Protein AF-A0A1G7FUD7-F1 (afdb_monomer_lite)

Structure (mmCIF, N/CA/C/O backbone):
data_AF-A0A1G7FUD7-F1
#
_entry.id   AF-A0A1G7FUD7-F1
#
loop_
_atom_site.group_PDB
_atom_site.id
_atom_site.type_symbol
_atom_site.label_atom_id
_atom_site.label_alt_id
_atom_site.label_comp_id
_atom_site.label_asym_id
_atom_site.label_entity_id
_atom_site.label_seq_id
_atom_site.pdbx_PDB_ins_code
_atom_site.Cartn_x
_atom_site.Cartn_y
_atom_site.Cartn_z
_atom_site.occupancy
_atom_site.B_iso_or_equiv
_atom_site.auth_seq_id
_atom_site.auth_comp_id
_atom_site.auth_asym_id
_atom_site.auth_atom_id
_atom_site.pdbx_PDB_model_num
ATOM 1 N N . MET A 1 1 ? 16.884 -8.126 -13.375 1.00 79.75 1 MET A N 1
ATOM 2 C CA . MET A 1 1 ? 15.695 -8.165 -12.492 1.00 79.75 1 MET A CA 1
ATOM 3 C C . MET A 1 1 ? 15.565 -9.567 -11.894 1.00 79.75 1 MET A C 1
ATOM 5 O O . MET A 1 1 ? 15.762 -10.512 -12.657 1.00 79.75 1 MET A O 1
ATOM 9 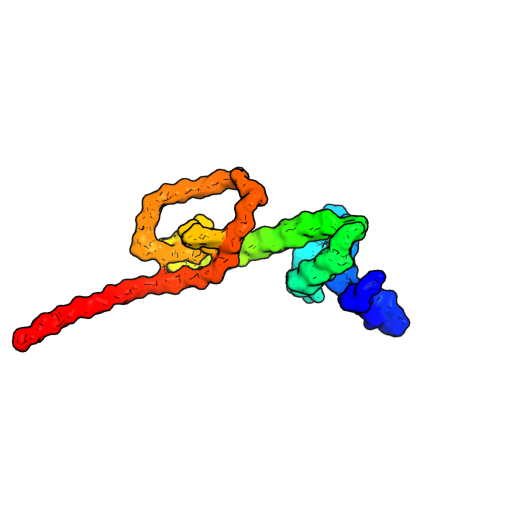N N . PRO A 1 2 ? 15.317 -9.733 -10.582 1.00 88.62 2 PRO A N 1
ATOM 10 C CA . PRO A 1 2 ? 15.182 -11.049 -9.934 1.00 88.62 2 PRO A CA 1
ATOM 11 C C . PRO A 1 2 ? 14.062 -11.906 -10.542 1.00 88.62 2 PRO A C 1
ATOM 13 O O . PRO A 1 2 ? 13.130 -11.359 -11.127 1.00 88.62 2 PRO A O 1
ATOM 16 N N . ALA A 1 3 ? 14.132 -13.235 -10.404 1.00 90.00 3 ALA A N 1
ATOM 17 C CA . ALA A 1 3 ? 13.108 -14.147 -10.936 1.00 90.00 3 ALA A CA 1
ATOM 18 C C . ALA A 1 3 ? 11.717 -13.893 -10.322 1.00 90.00 3 ALA A C 1
ATOM 20 O O . ALA A 1 3 ? 10.727 -13.884 -11.040 1.00 90.00 3 ALA A O 1
ATOM 21 N N . ALA A 1 4 ? 11.660 -13.570 -9.025 1.00 90.50 4 ALA A N 1
ATOM 22 C CA . ALA A 1 4 ? 10.423 -13.234 -8.311 1.00 90.50 4 ALA A CA 1
ATOM 23 C C . ALA A 1 4 ? 9.718 -11.958 -8.821 1.00 90.50 4 ALA A C 1
ATOM 25 O O . ALA A 1 4 ? 8.557 -11.727 -8.496 1.00 90.50 4 ALA A O 1
ATOM 26 N N . ASP A 1 5 ? 10.414 -11.127 -9.605 1.00 92.38 5 ASP A N 1
ATOM 27 C CA . ASP A 1 5 ? 9.861 -9.919 -10.226 1.00 92.38 5 ASP A CA 1
ATOM 28 C C . ASP A 1 5 ? 9.541 -10.120 -11.715 1.00 92.38 5 ASP A C 1
ATOM 30 O O . ASP A 1 5 ? 9.244 -9.154 -12.418 1.00 92.38 5 ASP A O 1
ATOM 34 N N . ARG A 1 6 ? 9.593 -11.363 -12.204 1.00 95.94 6 ARG A N 1
ATOM 35 C CA . ARG A 1 6 ? 9.214 -11.757 -13.563 1.00 95.94 6 ARG A CA 1
ATOM 36 C C . ARG A 1 6 ? 7.945 -12.604 -13.524 1.00 95.94 6 ARG A C 1
ATOM 38 O O . ARG A 1 6 ? 7.714 -13.345 -12.574 1.00 95.94 6 ARG A O 1
ATOM 45 N N . ALA A 1 7 ? 7.142 -12.505 -14.568 1.00 94.69 7 ALA A N 1
ATOM 46 C CA . ALA A 1 7 ? 6.018 -13.393 -14.830 1.00 94.69 7 ALA A CA 1
ATOM 47 C C . ALA A 1 7 ? 5.992 -13.743 -16.320 1.00 94.69 7 ALA A C 1
ATOM 49 O O . ALA A 1 7 ? 6.597 -13.043 -17.130 1.00 94.69 7 ALA A O 1
ATOM 50 N N . GLU A 1 8 ? 5.296 -14.813 -16.685 1.00 96.19 8 GLU A N 1
ATOM 51 C CA . GLU A 1 8 ? 5.115 -15.212 -18.079 1.00 96.19 8 GLU A CA 1
ATOM 52 C C . GLU A 1 8 ? 3.655 -15.006 -18.485 1.00 96.19 8 GLU A C 1
ATOM 54 O O . GLU A 1 8 ? 2.735 -15.418 -17.778 1.00 96.19 8 GLU A O 1
ATOM 59 N N . VAL A 1 9 ? 3.435 -14.345 -19.620 1.00 94.44 9 VAL A N 1
ATOM 60 C CA . VAL A 1 9 ? 2.108 -14.171 -20.218 1.00 94.44 9 VAL A CA 1
ATOM 61 C C . VAL A 1 9 ? 2.231 -14.466 -21.700 1.00 94.44 9 VAL A C 1
ATOM 63 O O . VAL A 1 9 ? 2.956 -13.769 -22.401 1.00 94.44 9 VAL A O 1
ATOM 66 N N . ARG A 1 10 ? 1.517 -15.490 -22.185 1.00 93.44 10 ARG A N 1
ATOM 67 C CA . ARG A 1 10 ? 1.553 -15.904 -23.602 1.00 93.44 10 ARG A CA 1
ATOM 68 C C . ARG A 1 10 ? 2.991 -16.088 -24.119 1.00 93.44 10 ARG A C 1
ATOM 70 O O . ARG A 1 10 ? 3.335 -15.571 -25.176 1.00 93.44 10 ARG A O 1
ATOM 77 N N . HIS A 1 11 ? 3.831 -16.776 -23.344 1.00 94.31 11 HIS A N 1
ATOM 78 C CA . HIS A 1 11 ? 5.247 -17.022 -23.655 1.00 94.31 11 HIS A CA 1
ATOM 79 C C . HIS A 1 11 ? 6.158 -15.788 -23.686 1.00 94.31 11 HIS A C 1
ATOM 81 O O . HIS A 1 11 ? 7.304 -15.864 -24.123 1.00 94.31 11 HIS A O 1
ATOM 87 N N . LEU A 1 12 ? 5.684 -14.649 -23.171 1.00 95.69 12 LEU A N 1
ATOM 88 C CA . LEU A 1 12 ? 6.482 -13.439 -23.010 1.00 95.69 12 LEU A CA 1
ATOM 89 C C . LEU A 1 12 ? 6.825 -13.215 -21.541 1.00 95.69 12 LEU A C 1
ATOM 91 O O . LEU A 1 12 ? 5.951 -13.245 -20.672 1.00 95.69 12 LEU A O 1
ATOM 95 N N . THR A 1 13 ? 8.103 -12.939 -21.271 1.00 96.06 13 THR A N 1
ATOM 96 C CA . THR A 1 13 ? 8.551 -12.533 -19.936 1.00 96.06 13 THR A CA 1
ATOM 97 C C . THR A 1 13 ? 8.166 -11.079 -19.689 1.00 96.06 13 THR A C 1
ATOM 99 O O . THR A 1 13 ? 8.693 -10.167 -20.324 1.00 96.06 13 THR A O 1
ATOM 102 N N . VAL A 1 14 ? 7.273 -10.866 -18.730 1.00 95.62 14 VAL A N 1
ATOM 103 C CA . VAL A 1 14 ? 6.802 -9.556 -18.272 1.00 95.62 14 VAL A CA 1
ATOM 104 C C . VAL A 1 14 ? 7.237 -9.299 -16.827 1.00 95.62 14 VAL A C 1
ATOM 106 O O . VAL A 1 14 ? 7.755 -10.186 -16.142 1.00 95.62 14 VAL A O 1
ATOM 109 N N . THR A 1 15 ? 7.041 -8.075 -16.338 1.00 95.31 15 THR A N 1
ATOM 110 C CA . THR A 1 15 ? 7.215 -7.772 -14.914 1.00 95.31 15 THR A CA 1
ATOM 111 C C . THR A 1 15 ? 6.119 -8.450 -14.093 1.00 95.31 15 THR A C 1
ATOM 113 O O . THR A 1 15 ? 4.954 -8.503 -14.488 1.00 95.31 15 THR A O 1
ATOM 116 N N . ALA A 1 16 ? 6.488 -8.994 -12.936 1.00 95.31 16 ALA A N 1
ATOM 117 C CA . ALA A 1 16 ? 5.516 -9.518 -11.991 1.00 95.31 16 ALA A CA 1
ATOM 118 C C . ALA A 1 16 ? 4.673 -8.373 -11.425 1.00 95.31 16 ALA A C 1
ATOM 120 O O . ALA A 1 16 ? 5.168 -7.272 -11.184 1.00 95.31 16 ALA A O 1
ATOM 121 N N . ARG A 1 17 ? 3.405 -8.665 -11.128 1.00 96.12 17 ARG A N 1
ATOM 122 C CA . ARG A 1 17 ? 2.386 -7.666 -10.780 1.00 96.12 17 ARG A CA 1
ATOM 123 C C . ARG A 1 17 ? 2.815 -6.676 -9.692 1.00 96.12 17 ARG A C 1
ATOM 125 O O . ARG A 1 17 ? 2.587 -5.484 -9.849 1.00 96.12 17 ARG A O 1
ATOM 132 N N . ALA A 1 18 ? 3.445 -7.147 -8.613 1.00 95.44 18 ALA A N 1
ATOM 133 C CA . ALA A 1 18 ? 3.929 -6.277 -7.538 1.00 95.44 18 ALA A CA 1
ATOM 134 C C . ALA A 1 18 ? 4.966 -5.263 -8.051 1.00 95.44 18 ALA A C 1
ATOM 136 O O . ALA A 1 18 ? 4.832 -4.069 -7.805 1.00 95.44 18 ALA A O 1
ATOM 137 N N . ARG A 1 19 ? 5.950 -5.723 -8.831 1.00 95.38 19 ARG A N 1
ATOM 138 C CA . ARG A 1 19 ? 6.964 -4.868 -9.457 1.00 95.38 19 ARG A CA 1
ATOM 139 C C . ARG A 1 19 ? 6.327 -3.862 -10.417 1.00 95.38 19 ARG A C 1
ATOM 141 O O . ARG A 1 19 ? 6.647 -2.681 -10.328 1.00 95.38 19 ARG A O 1
ATOM 148 N N . THR A 1 20 ? 5.402 -4.314 -11.267 1.00 96.38 20 THR A N 1
ATOM 149 C CA . THR A 1 20 ? 4.673 -3.459 -12.217 1.00 96.38 20 THR A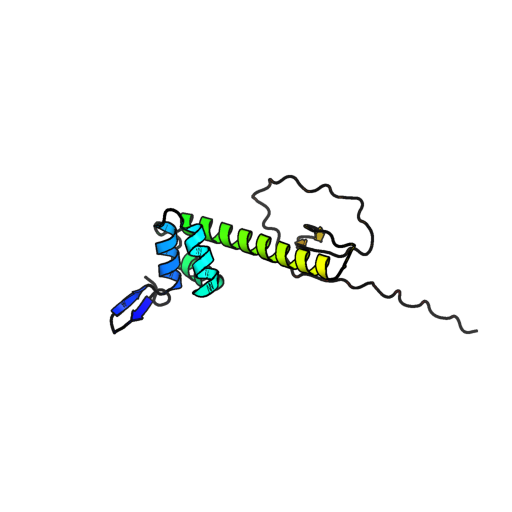 CA 1
ATOM 150 C C . THR A 1 20 ? 3.900 -2.355 -11.506 1.00 96.38 20 THR A C 1
ATOM 152 O O . THR A 1 20 ? 3.957 -1.205 -11.930 1.00 96.38 20 THR A O 1
ATOM 155 N N . VAL A 1 21 ? 3.196 -2.682 -10.416 1.00 97.56 21 VAL A N 1
ATOM 156 C CA . VAL A 1 21 ? 2.450 -1.699 -9.616 1.00 97.56 21 VAL A CA 1
ATOM 157 C C . VAL A 1 21 ? 3.390 -0.631 -9.066 1.00 97.56 21 VAL A C 1
ATOM 159 O O . VAL A 1 21 ? 3.087 0.548 -9.197 1.00 97.56 21 VAL A O 1
ATOM 162 N N . LEU A 1 22 ? 4.537 -1.027 -8.507 1.00 96.62 22 LEU A N 1
ATOM 163 C CA . LEU A 1 22 ? 5.513 -0.081 -7.962 1.00 96.62 22 LEU A CA 1
ATOM 164 C C . LEU A 1 22 ? 6.102 0.838 -9.039 1.00 96.62 22 LEU A C 1
ATOM 166 O O . LEU A 1 22 ? 6.142 2.047 -8.840 1.00 96.62 22 LEU A O 1
ATOM 170 N N . ASP A 1 23 ? 6.509 0.284 -10.185 1.00 95.38 23 ASP A N 1
ATOM 171 C CA . ASP A 1 23 ? 7.023 1.083 -11.307 1.00 95.38 23 ASP A CA 1
ATOM 172 C C . ASP A 1 23 ? 5.964 2.057 -11.836 1.00 95.38 23 ASP A C 1
ATOM 174 O O . ASP A 1 23 ? 6.246 3.228 -12.068 1.00 95.38 23 ASP A O 1
ATOM 178 N N . THR A 1 24 ? 4.724 1.589 -11.977 1.00 96.94 24 THR A N 1
ATOM 179 C CA . THR A 1 24 ? 3.617 2.410 -12.483 1.00 96.94 24 THR A CA 1
ATOM 180 C C . THR A 1 24 ? 3.255 3.525 -11.505 1.00 96.94 24 THR A C 1
ATOM 182 O O . THR A 1 24 ? 3.014 4.651 -11.929 1.00 96.94 24 THR A O 1
ATOM 185 N N . ALA A 1 25 ? 3.245 3.239 -10.200 1.00 96.25 25 ALA A N 1
ATOM 186 C CA . ALA A 1 25 ? 2.900 4.222 -9.179 1.00 96.25 25 ALA A CA 1
ATOM 187 C C . ALA A 1 25 ? 3.874 5.411 -9.167 1.00 96.25 25 ALA A C 1
ATOM 189 O O . ALA A 1 25 ? 3.438 6.534 -8.968 1.00 96.25 25 ALA A O 1
ATOM 190 N N . VAL A 1 26 ? 5.166 5.191 -9.434 1.00 95.88 26 VAL A N 1
ATOM 191 C CA . VAL A 1 26 ? 6.156 6.284 -9.518 1.00 95.88 26 VAL A CA 1
ATOM 192 C C . VAL A 1 26 ? 5.982 7.134 -10.777 1.00 95.88 26 VAL A C 1
ATOM 194 O O . VAL A 1 26 ? 6.289 8.321 -10.764 1.00 95.88 26 VAL A O 1
ATOM 197 N N . LEU A 1 27 ? 5.517 6.536 -11.876 1.00 95.38 27 LEU A N 1
ATOM 198 C CA . LEU A 1 27 ? 5.368 7.230 -13.158 1.00 95.38 27 LEU A CA 1
ATOM 199 C C . LEU A 1 27 ? 4.089 8.072 -13.243 1.00 95.38 27 LEU A C 1
ATOM 201 O O . LEU A 1 27 ? 4.023 9.005 -14.042 1.00 95.38 27 LEU A O 1
ATOM 205 N N . LEU A 1 28 ? 3.059 7.729 -12.468 1.00 95.94 28 LEU A N 1
ATOM 206 C CA . LEU A 1 28 ? 1.778 8.424 -12.512 1.00 95.94 28 LEU A CA 1
ATOM 207 C C . LEU A 1 28 ? 1.789 9.685 -11.634 1.00 95.94 28 LEU A C 1
ATOM 209 O O . LEU A 1 28 ? 2.198 9.608 -10.477 1.00 95.94 28 LEU A O 1
ATOM 213 N N . PRO A 1 29 ? 1.229 10.815 -12.116 1.00 92.00 29 PRO A N 1
ATOM 214 C CA . PRO A 1 29 ? 1.032 12.011 -11.293 1.00 92.00 29 PRO A CA 1
ATOM 215 C C . PRO A 1 29 ? 0.207 11.752 -10.022 1.00 92.00 29 PRO A C 1
ATOM 217 O O . PRO A 1 29 ? 0.436 12.386 -9.000 1.00 92.00 29 PRO A O 1
ATOM 220 N N . ASP A 1 30 ? -0.728 10.796 -10.080 1.00 93.56 30 ASP A N 1
ATOM 221 C CA . ASP A 1 30 ? -1.550 10.347 -8.947 1.00 93.56 30 ASP A CA 1
ATOM 222 C C . ASP A 1 30 ? -1.196 8.904 -8.532 1.00 93.56 30 ASP A C 1
ATOM 224 O O . ASP A 1 30 ? -2.025 7.986 -8.470 1.00 93.56 30 ASP A O 1
ATOM 228 N N . GLY A 1 31 ? 0.101 8.683 -8.314 1.00 94.50 31 GLY A N 1
ATOM 229 C CA . GLY A 1 31 ? 0.671 7.390 -7.940 1.00 94.50 31 GLY A CA 1
ATOM 230 C C . GLY A 1 31 ? 0.089 6.793 -6.660 1.00 94.50 31 GLY A C 1
ATOM 231 O O . GLY A 1 31 ? -0.115 5.579 -6.578 1.00 94.50 31 GLY A O 1
ATOM 232 N N . ALA A 1 32 ? -0.235 7.637 -5.677 1.00 92.38 32 ALA A N 1
ATOM 233 C CA . ALA A 1 32 ? -0.797 7.213 -4.398 1.00 92.38 32 ALA A CA 1
ATOM 234 C C . ALA A 1 32 ? -2.200 6.603 -4.555 1.00 92.38 32 ALA A C 1
ATOM 236 O O . ALA A 1 32 ? -2.446 5.501 -4.058 1.00 92.38 32 ALA A O 1
ATOM 237 N N . ALA A 1 33 ? -3.104 7.251 -5.301 1.00 92.12 33 ALA A N 1
ATOM 238 C CA . ALA A 1 33 ? -4.443 6.710 -5.535 1.00 92.12 33 ALA A CA 1
ATOM 239 C C . ALA A 1 33 ? -4.418 5.453 -6.420 1.00 92.12 33 ALA A C 1
ATOM 241 O O . ALA A 1 33 ? -5.251 4.551 -6.272 1.00 92.12 33 ALA A O 1
ATOM 242 N N . PHE A 1 34 ? -3.468 5.360 -7.356 1.00 96.38 34 PHE A N 1
ATOM 243 C CA . PHE A 1 34 ? -3.241 4.129 -8.112 1.00 96.38 34 PHE A CA 1
ATOM 244 C C . PHE A 1 34 ? -2.789 2.979 -7.198 1.00 96.38 34 PHE A C 1
ATOM 246 O O . PHE A 1 34 ? -3.362 1.887 -7.259 1.00 96.38 34 PHE A O 1
ATOM 253 N N . LEU A 1 35 ? -1.805 3.228 -6.330 1.00 95.62 35 LEU A N 1
ATOM 254 C CA . LEU A 1 35 ? -1.265 2.240 -5.397 1.00 95.62 35 LEU A CA 1
ATOM 255 C C . LEU A 1 35 ? -2.334 1.723 -4.426 1.00 95.62 35 LEU A C 1
ATOM 257 O O . LEU A 1 35 ? -2.454 0.511 -4.241 1.00 95.62 35 LEU A O 1
ATOM 261 N N . ASP A 1 36 ? -3.148 2.616 -3.861 1.00 91.88 36 ASP A N 1
ATOM 262 C CA . ASP A 1 36 ? -4.257 2.248 -2.973 1.00 91.88 36 ASP A CA 1
ATOM 263 C C . ASP A 1 36 ? -5.282 1.352 -3.690 1.00 91.88 36 ASP A C 1
ATOM 265 O O . ASP A 1 36 ? -5.637 0.277 -3.202 1.00 91.88 36 ASP A O 1
ATOM 269 N N . ARG A 1 37 ? -5.690 1.702 -4.918 1.00 92.44 37 ARG A N 1
ATOM 270 C CA . ARG A 1 37 ? -6.592 0.849 -5.716 1.00 92.44 37 ARG A CA 1
ATOM 271 C C . ARG A 1 37 ? -5.981 -0.515 -6.042 1.00 92.44 37 ARG A C 1
ATOM 273 O O . ARG A 1 37 ? -6.695 -1.521 -6.036 1.00 92.44 37 ARG A O 1
ATOM 280 N N . ALA A 1 38 ? -4.677 -0.571 -6.310 1.00 95.50 38 ALA A N 1
ATOM 281 C CA . ALA A 1 38 ? -3.973 -1.829 -6.534 1.00 95.50 38 ALA A CA 1
ATOM 282 C C . ALA A 1 38 ? -3.954 -2.702 -5.267 1.00 95.50 38 ALA A C 1
ATOM 284 O O . ALA A 1 38 ? -4.212 -3.905 -5.359 1.00 95.50 38 ALA A O 1
ATOM 285 N N . LEU A 1 39 ? -3.728 -2.108 -4.092 1.00 92.56 39 LEU A N 1
ATOM 286 C CA . LEU A 1 39 ? -3.805 -2.787 -2.793 1.00 92.56 39 LEU A CA 1
ATOM 287 C C . LEU A 1 39 ? -5.214 -3.302 -2.475 1.00 92.56 39 LEU A C 1
ATOM 289 O O . LEU A 1 39 ? -5.368 -4.376 -1.895 1.00 92.56 39 LEU A O 1
ATOM 293 N N . GLN A 1 40 ? -6.247 -2.573 -2.892 1.00 89.88 40 GLN A N 1
ATOM 294 C CA . GLN A 1 40 ? -7.636 -2.976 -2.679 1.00 89.88 40 GLN A CA 1
ATOM 295 C C . GLN A 1 40 ? -8.047 -4.205 -3.503 1.00 89.88 40 GLN A C 1
ATOM 297 O O . GLN A 1 40 ? -8.931 -4.944 -3.074 1.00 89.88 40 GLN A O 1
ATOM 302 N N . ARG A 1 41 ? -7.459 -4.422 -4.690 1.00 92.69 41 ARG A N 1
ATOM 303 C CA . ARG A 1 41 ? -7.991 -5.395 -5.669 1.00 92.69 41 ARG A CA 1
ATOM 304 C C . ARG A 1 41 ? -6.997 -6.405 -6.236 1.00 92.69 41 ARG A C 1
ATOM 306 O O . ARG A 1 41 ? -7.420 -7.465 -6.688 1.00 92.69 41 ARG A O 1
ATOM 313 N N . HIS A 1 42 ? -5.705 -6.093 -6.285 1.00 94.69 42 HIS A N 1
ATOM 314 C CA . HIS A 1 42 ? -4.777 -6.784 -7.188 1.00 94.69 42 HIS A CA 1
ATOM 315 C C . HIS A 1 42 ? -3.532 -7.366 -6.517 1.00 94.69 42 HIS A C 1
ATOM 317 O O . HIS A 1 42 ? -2.995 -8.362 -7.011 1.00 94.69 42 HIS A O 1
ATOM 323 N N . VAL A 1 43 ? -3.058 -6.754 -5.431 1.00 94.88 43 VAL A N 1
ATOM 324 C CA . VAL A 1 43 ? -1.811 -7.128 -4.744 1.00 94.88 43 VAL A CA 1
ATOM 325 C C . VAL A 1 43 ? -1.953 -6.987 -3.233 1.00 94.88 43 VAL A C 1
ATOM 327 O O . VAL A 1 43 ? -2.738 -6.183 -2.742 1.00 94.88 43 VAL A O 1
ATOM 330 N N . ARG A 1 44 ? -1.180 -7.768 -2.477 1.00 91.31 44 ARG A N 1
ATOM 331 C CA . ARG A 1 44 ? -1.114 -7.667 -1.012 1.00 91.31 44 ARG A CA 1
ATOM 332 C C . ARG A 1 44 ? 0.062 -6.787 -0.596 1.00 91.31 44 ARG A C 1
ATOM 334 O O . ARG A 1 44 ? 1.128 -6.859 -1.204 1.00 91.31 44 ARG A O 1
ATOM 341 N N . PHE A 1 45 ? -0.093 -6.033 0.491 1.00 91.81 45 PHE A N 1
ATOM 342 C CA . PHE A 1 45 ? 0.956 -5.140 1.000 1.00 91.81 45 PHE A CA 1
ATOM 343 C C . PHE A 1 45 ? 2.324 -5.832 1.218 1.00 91.81 45 PHE A C 1
ATOM 345 O O . PHE A 1 45 ? 3.321 -5.313 0.716 1.00 91.81 45 PHE A O 1
ATOM 352 N N . PRO A 1 46 ? 2.418 -7.049 1.805 1.00 91.25 46 PRO A N 1
ATOM 353 C CA . PRO A 1 46 ? 3.708 -7.737 1.965 1.00 91.25 46 PRO A CA 1
ATOM 354 C C . PRO A 1 46 ? 4.422 -8.069 0.646 1.00 91.25 46 PRO A C 1
ATOM 356 O O . PRO A 1 46 ? 5.653 -8.117 0.595 1.00 91.25 46 PRO A O 1
ATOM 359 N N . GLN A 1 47 ? 3.666 -8.282 -0.438 1.00 93.81 47 GLN A N 1
ATOM 360 C CA . GLN A 1 47 ? 4.236 -8.542 -1.764 1.00 93.81 47 GLN A CA 1
ATOM 361 C C . GLN A 1 47 ? 4.909 -7.285 -2.324 1.00 93.81 47 GLN A C 1
ATOM 363 O O . GLN A 1 47 ? 5.967 -7.387 -2.943 1.00 93.81 47 GLN A O 1
ATOM 368 N N . LEU A 1 48 ? 4.321 -6.110 -2.076 1.00 95.88 48 LEU A N 1
ATOM 369 C CA . LEU A 1 48 ? 4.893 -4.826 -2.473 1.00 95.88 48 LEU A CA 1
ATOM 370 C C . LEU A 1 48 ? 6.138 -4.483 -1.660 1.00 95.88 48 LEU A C 1
ATOM 372 O O . LEU A 1 48 ? 7.146 -4.118 -2.254 1.00 95.88 48 LEU A O 1
ATOM 376 N N . VAL A 1 49 ? 6.109 -4.677 -0.339 1.00 95.12 49 VAL A N 1
ATOM 377 C CA . VAL A 1 49 ? 7.290 -4.478 0.520 1.00 95.12 49 VAL A CA 1
ATOM 378 C C . VAL A 1 49 ? 8.439 -5.371 0.056 1.00 95.12 49 VAL A C 1
ATOM 380 O O . VAL A 1 49 ? 9.541 -4.891 -0.181 1.00 95.12 49 VAL A O 1
ATOM 383 N N . SER A 1 50 ? 8.165 -6.654 -0.192 1.00 94.62 50 SER A N 1
ATOM 384 C CA . SER A 1 50 ? 9.178 -7.599 -0.677 1.00 94.62 50 SER A CA 1
ATOM 385 C C . SER A 1 50 ? 9.750 -7.202 -2.047 1.00 94.62 50 SER A C 1
ATOM 387 O O . SER A 1 50 ? 10.950 -7.344 -2.284 1.00 94.62 50 SER A O 1
ATOM 389 N N . ALA A 1 51 ? 8.908 -6.716 -2.965 1.00 95.19 51 ALA A N 1
ATOM 390 C CA . ALA A 1 51 ? 9.347 -6.214 -4.269 1.00 95.19 51 ALA A CA 1
ATOM 391 C C . ALA A 1 51 ? 10.169 -4.921 -4.145 1.00 95.19 51 ALA A C 1
ATOM 393 O O . ALA A 1 51 ? 11.178 -4.767 -4.831 1.00 95.19 51 ALA A O 1
ATOM 394 N N . HIS A 1 52 ? 9.787 -4.023 -3.236 1.00 95.25 52 HIS A N 1
ATOM 395 C CA . HIS A 1 52 ? 10.534 -2.805 -2.933 1.00 95.25 52 HIS A CA 1
ATOM 396 C C . HIS A 1 52 ? 11.913 -3.113 -2.350 1.00 95.25 52 HIS A C 1
ATOM 398 O O . HIS A 1 52 ? 12.892 -2.553 -2.835 1.00 95.25 52 HIS A O 1
ATOM 404 N N . SER A 1 53 ? 12.026 -4.073 -1.424 1.00 95.31 53 SER A N 1
ATOM 405 C CA . SER A 1 53 ? 13.318 -4.509 -0.872 1.00 95.31 53 SER A CA 1
ATOM 406 C C . SER A 1 53 ? 14.292 -4.966 -1.964 1.00 95.31 53 SER A C 1
ATOM 408 O O . SER A 1 53 ? 15.477 -4.652 -1.913 1.00 95.31 53 SER A O 1
ATOM 410 N N . ARG A 1 54 ? 13.795 -5.652 -3.002 1.00 94.00 54 ARG A N 1
ATOM 411 C CA . ARG A 1 54 ? 14.598 -6.064 -4.171 1.00 94.00 54 ARG A CA 1
ATOM 412 C C . ARG A 1 54 ? 14.922 -4.917 -5.136 1.00 94.00 54 ARG A C 1
ATOM 414 O O . ARG A 1 54 ? 15.818 -5.052 -5.974 1.00 94.00 54 ARG A O 1
ATOM 421 N N . MET A 1 55 ? 14.183 -3.812 -5.054 1.00 89.69 55 MET A N 1
ATOM 422 C CA . MET A 1 55 ? 14.388 -2.605 -5.855 1.00 89.69 55 MET A CA 1
ATOM 423 C C . MET A 1 55 ? 15.351 -1.609 -5.194 1.00 89.69 55 MET A C 1
ATOM 425 O O . MET A 1 55 ? 15.833 -0.713 -5.883 1.00 89.69 55 MET A O 1
ATOM 429 N N . LEU A 1 56 ? 15.650 -1.741 -3.898 1.00 91.81 56 LEU A N 1
ATOM 430 C CA . LEU A 1 56 ? 16.523 -0.806 -3.182 1.00 91.81 56 LEU A CA 1
ATOM 431 C C . LEU A 1 56 ? 17.833 -0.535 -3.944 1.00 91.81 56 LEU A C 1
ATOM 433 O O . LEU A 1 56 ? 18.452 -1.443 -4.499 1.00 91.81 56 LEU A O 1
ATOM 437 N N . GLY A 1 57 ? 18.221 0.742 -4.003 1.00 87.25 57 GLY A N 1
ATOM 438 C CA . GLY A 1 57 ? 19.390 1.212 -4.755 1.00 87.25 57 GLY A CA 1
ATOM 439 C C . GLY A 1 57 ? 19.142 1.462 -6.248 1.00 87.25 57 GLY A C 1
ATOM 440 O O . GLY A 1 57 ? 20.056 1.881 -6.952 1.00 87.25 57 GLY A O 1
ATOM 441 N N . ARG A 1 58 ? 17.922 1.232 -6.755 1.00 87.19 58 ARG A N 1
ATOM 442 C CA . ARG A 1 58 ? 17.528 1.562 -8.135 1.00 87.19 58 ARG A CA 1
ATOM 443 C C . ARG A 1 58 ? 16.778 2.892 -8.202 1.00 87.19 58 ARG A C 1
ATOM 445 O O . ARG A 1 58 ? 16.209 3.362 -7.219 1.00 87.19 58 ARG A O 1
ATOM 452 N N . HIS A 1 59 ? 16.723 3.468 -9.401 1.00 86.06 59 HIS A N 1
ATOM 453 C CA . HIS A 1 59 ? 15.918 4.657 -9.665 1.00 86.06 59 HIS A CA 1
ATOM 454 C C . HIS A 1 59 ? 14.447 4.436 -9.265 1.00 86.06 59 HIS A C 1
ATOM 456 O O . HIS A 1 59 ? 13.894 3.361 -9.494 1.00 86.06 59 HIS A O 1
ATOM 462 N N . GLY A 1 60 ? 13.832 5.440 -8.636 1.00 86.88 60 GLY A N 1
ATOM 463 C CA . GLY A 1 60 ? 12.458 5.367 -8.129 1.00 86.88 60 GLY A CA 1
ATOM 464 C C . GLY A 1 60 ? 12.288 4.651 -6.781 1.00 86.88 60 GLY A C 1
ATOM 465 O O . GLY A 1 60 ? 11.196 4.694 -6.218 1.00 86.88 60 GLY A O 1
ATOM 466 N N . SER A 1 61 ? 13.334 4.040 -6.198 1.00 91.12 61 SER A N 1
ATOM 467 C CA . SER A 1 61 ? 13.188 3.294 -4.935 1.00 91.12 61 SER A CA 1
ATOM 468 C C . SER A 1 61 ? 12.841 4.163 -3.732 1.00 91.12 61 SER A C 1
ATOM 470 O O . SER A 1 61 ? 12.097 3.717 -2.860 1.00 91.12 61 SER A O 1
ATOM 472 N N . ALA A 1 62 ? 13.354 5.393 -3.688 1.00 93.12 62 ALA A N 1
ATOM 473 C CA . ALA A 1 62 ? 13.006 6.354 -2.646 1.00 93.12 62 ALA A CA 1
ATOM 474 C C . ALA A 1 62 ? 11.527 6.756 -2.736 1.00 93.12 62 ALA A C 1
ATOM 476 O O . ALA A 1 62 ? 10.825 6.754 -1.728 1.00 93.12 62 ALA A O 1
ATOM 477 N N . GLU A 1 63 ? 11.035 7.014 -3.951 1.00 94.19 63 GLU A N 1
ATOM 478 C CA . GLU A 1 63 ? 9.644 7.415 -4.165 1.00 94.19 63 GLU A CA 1
ATOM 479 C C . GLU A 1 63 ? 8.660 6.309 -3.810 1.00 94.19 63 GLU A C 1
ATOM 481 O O . GLU A 1 63 ? 7.699 6.540 -3.082 1.00 94.19 63 GLU A O 1
ATOM 486 N N . VAL A 1 64 ? 8.952 5.075 -4.223 1.00 95.00 64 VAL A N 1
ATOM 487 C CA . VAL A 1 64 ? 8.163 3.921 -3.789 1.00 95.00 64 VAL A CA 1
ATOM 488 C C . VAL A 1 64 ? 8.143 3.791 -2.269 1.00 95.00 64 VAL A C 1
ATOM 490 O O . VAL A 1 64 ? 7.096 3.484 -1.708 1.00 95.00 64 VAL A O 1
ATOM 493 N N . GLY A 1 65 ? 9.273 4.039 -1.600 1.00 93.50 65 GLY A N 1
ATOM 494 C CA . GLY A 1 65 ? 9.333 4.032 -0.139 1.00 93.50 65 GLY A CA 1
ATOM 495 C C . GLY A 1 65 ? 8.345 5.027 0.476 1.00 93.50 65 GLY A C 1
ATOM 496 O O . GLY A 1 65 ? 7.572 4.649 1.355 1.00 93.50 65 GLY A O 1
ATOM 497 N N . ARG A 1 66 ? 8.304 6.262 -0.045 1.00 94.25 66 ARG A N 1
ATOM 498 C CA . ARG A 1 66 ? 7.348 7.295 0.392 1.00 94.25 66 ARG A CA 1
ATOM 499 C C . ARG A 1 66 ? 5.896 6.875 0.159 1.00 94.25 66 ARG A C 1
ATOM 501 O O . ARG A 1 66 ? 5.075 6.995 1.064 1.00 94.25 66 ARG A O 1
ATOM 508 N N . LEU A 1 67 ? 5.587 6.336 -1.020 1.00 94.69 67 LEU A N 1
ATOM 509 C CA . LEU A 1 67 ? 4.236 5.882 -1.363 1.00 94.69 67 LEU A CA 1
ATOM 510 C C . LEU A 1 67 ? 3.773 4.703 -0.493 1.00 94.69 67 LEU A C 1
ATOM 512 O O . LEU A 1 67 ? 2.620 4.671 -0.066 1.00 94.69 67 LEU A O 1
ATOM 516 N N . LEU A 1 68 ? 4.658 3.745 -0.200 1.00 93.81 68 LEU A N 1
ATOM 517 C CA . LEU A 1 68 ? 4.338 2.607 0.667 1.00 93.81 68 LEU A CA 1
ATOM 518 C C . LEU A 1 68 ? 4.116 3.030 2.121 1.00 93.81 68 LEU A C 1
ATOM 520 O O . LEU A 1 68 ? 3.199 2.504 2.751 1.00 93.81 68 LEU A O 1
ATOM 524 N N . ALA A 1 69 ? 4.905 3.979 2.632 1.00 88.75 69 ALA A N 1
ATOM 525 C CA . ALA A 1 69 ? 4.698 4.549 3.962 1.00 88.75 69 ALA A CA 1
ATOM 526 C C . ALA A 1 69 ? 3.333 5.252 4.053 1.00 88.75 69 ALA A C 1
ATOM 528 O O . ALA A 1 69 ? 2.512 4.899 4.896 1.00 88.75 69 ALA A O 1
ATOM 529 N N . ALA A 1 70 ? 3.028 6.137 3.098 1.00 86.12 70 ALA A N 1
ATOM 530 C CA . ALA A 1 70 ? 1.741 6.829 3.045 1.00 86.12 70 ALA A CA 1
ATOM 531 C C . ALA A 1 70 ? 0.545 5.862 2.931 1.00 86.12 70 ALA A C 1
ATOM 533 O O . ALA A 1 70 ? -0.495 6.071 3.557 1.00 86.12 70 ALA A O 1
ATOM 534 N N . ALA A 1 71 ? 0.682 4.777 2.161 1.00 86.31 71 ALA A N 1
ATOM 535 C CA . ALA A 1 71 ? -0.352 3.751 2.048 1.00 86.31 71 ALA A CA 1
ATOM 536 C C . ALA A 1 71 ? -0.556 2.965 3.358 1.00 86.31 71 ALA A C 1
ATOM 538 O O . ALA A 1 71 ? -1.692 2.611 3.694 1.00 86.31 71 ALA A O 1
ATOM 539 N N . ALA A 1 72 ? 0.517 2.698 4.109 1.00 81.50 72 ALA A N 1
ATOM 540 C CA . ALA A 1 72 ? 0.434 2.061 5.421 1.00 81.50 72 ALA A CA 1
ATOM 541 C C . ALA A 1 72 ? -0.297 2.962 6.431 1.00 81.50 72 ALA A C 1
ATOM 543 O O . ALA A 1 72 ? -1.251 2.512 7.072 1.00 81.50 72 ALA A O 1
ATOM 544 N N . ASP A 1 73 ? 0.067 4.244 6.488 1.00 76.50 73 ASP A N 1
ATOM 545 C CA . ASP A 1 73 ? -0.561 5.230 7.374 1.00 76.50 73 ASP A CA 1
ATOM 546 C C . ASP A 1 73 ? -2.041 5.448 7.030 1.00 76.50 73 ASP A C 1
ATOM 548 O O . ASP A 1 73 ? -2.911 5.432 7.905 1.00 76.50 73 ASP A O 1
ATOM 552 N N . GLY A 1 74 ? -2.367 5.559 5.737 1.00 72.62 74 GLY A N 1
ATOM 553 C CA . GLY A 1 74 ? -3.750 5.666 5.270 1.00 72.62 74 GLY A CA 1
ATOM 554 C C . GLY A 1 74 ? -4.595 4.434 5.616 1.00 72.62 74 GLY A C 1
ATOM 555 O O . GLY A 1 74 ? -5.764 4.559 5.997 1.00 72.62 74 GLY A O 1
ATOM 556 N N . THR A 1 75 ? -4.003 3.237 5.550 1.00 69.75 75 THR A N 1
ATOM 557 C CA . THR A 1 75 ? -4.670 1.988 5.952 1.00 69.75 75 THR A CA 1
ATOM 558 C C . THR A 1 75 ? -4.953 1.966 7.454 1.00 69.75 75 THR A C 1
ATOM 560 O O . THR A 1 75 ? -6.051 1.559 7.857 1.00 69.75 75 THR A O 1
ATOM 563 N N . ARG A 1 76 ? -4.010 2.442 8.279 1.00 67.31 76 ARG A N 1
ATOM 564 C CA . ARG A 1 76 ? -4.185 2.576 9.733 1.00 67.31 76 ARG A CA 1
ATOM 565 C C . ARG A 1 76 ? -5.352 3.508 10.057 1.00 67.31 76 ARG A C 1
ATOM 567 O O . ARG A 1 76 ? -6.314 3.075 10.689 1.00 67.31 76 ARG A O 1
ATOM 574 N N . ALA A 1 77 ? -5.352 4.719 9.499 1.00 73.00 77 ALA A N 1
ATOM 575 C CA . ALA A 1 77 ? -6.413 5.703 9.724 1.00 73.00 77 ALA A CA 1
ATOM 576 C C . ALA A 1 77 ? -7.804 5.215 9.262 1.00 73.00 77 ALA A C 1
ATOM 578 O O . ALA A 1 77 ? -8.825 5.490 9.899 1.00 73.00 77 ALA A O 1
ATOM 579 N N . LYS A 1 78 ? -7.877 4.472 8.148 1.00 72.44 78 LYS A N 1
ATOM 580 C CA . LYS A 1 78 ? -9.137 3.885 7.662 1.00 72.44 78 LYS A CA 1
ATOM 581 C C . LYS A 1 78 ? -9.655 2.791 8.596 1.00 72.44 78 LYS A C 1
ATOM 583 O O . LYS A 1 78 ? -10.853 2.753 8.874 1.00 72.44 78 LYS A O 1
ATOM 588 N N . SER A 1 79 ? -8.768 1.917 9.067 1.00 71.75 79 SER A N 1
ATOM 589 C CA . SER A 1 79 ? -9.120 0.814 9.968 1.00 71.75 79 SER A CA 1
ATOM 590 C C . SER A 1 79 ? -9.600 1.338 11.319 1.00 71.75 79 SER A C 1
ATOM 592 O O . SER A 1 79 ? -10.640 0.900 11.807 1.00 71.75 79 SER A O 1
ATOM 594 N N . GLU A 1 80 ? -8.915 2.348 11.859 1.00 77.81 80 GLU A N 1
ATOM 595 C CA . GLU A 1 80 ? -9.328 3.059 13.068 1.00 77.81 80 GLU A CA 1
ATOM 596 C C . GLU A 1 80 ? -10.734 3.643 12.904 1.00 77.81 80 GLU A C 1
ATOM 598 O O . GLU A 1 80 ? -11.628 3.363 13.698 1.00 77.81 80 GLU A O 1
ATOM 603 N N . ARG A 1 81 ? -10.993 4.382 11.820 1.00 82.31 81 ARG A N 1
ATOM 604 C CA . ARG A 1 81 ? -12.312 4.987 11.587 1.00 82.31 81 ARG A CA 1
ATOM 605 C C . ARG A 1 81 ? -13.438 3.954 11.530 1.00 82.31 81 ARG A C 1
ATOM 607 O O . ARG A 1 81 ? -14.515 4.212 12.067 1.00 82.31 81 ARG A O 1
ATOM 614 N N . ILE A 1 82 ? -13.198 2.809 10.889 1.00 81.12 82 ILE A N 1
ATOM 615 C CA . ILE A 1 82 ? -14.166 1.706 10.825 1.00 81.12 82 ILE A CA 1
ATOM 616 C C . ILE A 1 82 ? -14.403 1.132 12.226 1.00 81.12 82 ILE A C 1
ATOM 618 O O . ILE A 1 82 ? -15.556 1.023 12.637 1.00 81.12 82 ILE A O 1
ATOM 622 N N . LEU A 1 83 ? -13.339 0.832 12.977 1.00 83.56 83 LEU A N 1
ATOM 623 C CA . LEU A 1 83 ? -13.429 0.335 14.352 1.00 83.56 83 LEU A CA 1
ATOM 624 C C . LEU A 1 83 ? -14.238 1.289 15.237 1.00 83.56 83 LEU A C 1
ATOM 626 O O . LEU A 1 83 ? -15.214 0.880 15.860 1.00 83.56 83 LEU A O 1
ATOM 630 N N . LEU A 1 84 ? -13.882 2.573 15.247 1.00 86.69 84 LEU A N 1
ATOM 631 C CA . LEU A 1 84 ? -14.581 3.581 16.042 1.00 86.69 84 LEU A CA 1
ATOM 632 C C . LEU A 1 84 ? -16.038 3.754 15.596 1.00 86.69 84 LEU A C 1
ATOM 634 O O . LEU A 1 84 ? -16.909 4.026 16.422 1.00 86.69 84 LEU A O 1
ATOM 638 N N . GLY A 1 85 ? -16.324 3.594 14.302 1.00 85.94 85 GLY A N 1
ATOM 639 C CA . GLY A 1 85 ? -17.687 3.551 13.774 1.00 85.94 85 GLY A CA 1
ATOM 640 C C . GLY A 1 85 ? -18.496 2.392 14.360 1.00 85.94 85 GLY A C 1
ATOM 641 O O . GLY A 1 85 ? -19.594 2.615 14.868 1.00 85.94 85 GLY A O 1
ATOM 642 N N . LEU A 1 86 ? -17.926 1.185 14.367 1.00 89.19 86 LEU A N 1
ATOM 643 C CA . LEU A 1 86 ? -18.560 -0.012 14.927 1.00 89.19 86 LEU A CA 1
ATOM 644 C C . LEU A 1 86 ? -18.779 0.104 16.443 1.00 89.19 86 LEU A C 1
ATOM 646 O O . LEU A 1 86 ? -19.862 -0.219 16.925 1.00 89.19 86 LEU A O 1
ATOM 650 N N . LEU A 1 87 ? -17.804 0.629 17.195 1.00 87.69 87 LEU A N 1
ATOM 651 C CA . LEU A 1 87 ? -17.942 0.847 18.643 1.00 87.69 87 LEU A CA 1
ATOM 652 C C . LEU A 1 87 ? -19.073 1.829 18.968 1.00 87.69 87 LEU A C 1
ATOM 654 O O . LEU A 1 87 ? -19.871 1.581 19.873 1.00 87.69 87 LEU A O 1
ATOM 658 N N . ARG A 1 88 ? -19.175 2.924 18.201 1.00 88.25 88 ARG A N 1
ATOM 659 C CA . ARG A 1 88 ? -20.264 3.904 18.337 1.00 88.25 88 ARG A CA 1
ATOM 660 C C . ARG A 1 88 ? -21.622 3.282 18.026 1.00 88.25 88 ARG A C 1
ATOM 662 O O . ARG A 1 88 ? -22.559 3.488 18.790 1.00 88.25 88 ARG A O 1
ATOM 669 N N . GLN A 1 89 ? -21.724 2.514 16.941 1.00 89.19 89 GLN A N 1
ATOM 670 C CA . GLN A 1 89 ? -22.962 1.830 16.551 1.00 89.19 89 GLN A CA 1
ATOM 671 C C . GLN A 1 89 ? -23.405 0.791 17.588 1.00 89.19 89 GLN A C 1
ATOM 673 O O . GLN A 1 89 ? -24.596 0.668 17.854 1.00 89.19 89 GLN A O 1
ATOM 678 N N . ALA A 1 90 ? -22.457 0.095 18.216 1.00 89.94 90 ALA A N 1
ATOM 679 C CA . ALA A 1 90 ? -22.725 -0.862 19.286 1.00 89.94 90 ALA A CA 1
ATOM 680 C C . ALA A 1 90 ? -23.044 -0.203 20.646 1.00 89.94 90 ALA A C 1
ATOM 682 O O . ALA A 1 90 ? -23.309 -0.907 21.617 1.00 89.94 90 ALA A O 1
ATOM 683 N N . GLY A 1 91 ? -22.992 1.131 20.755 1.00 88.94 91 GLY A N 1
ATOM 684 C CA . GLY A 1 91 ? -23.219 1.847 22.014 1.00 88.94 91 GLY A CA 1
ATOM 685 C C . GLY A 1 91 ? -22.117 1.639 23.061 1.00 88.94 91 GLY A C 1
ATOM 686 O O . GLY A 1 91 ? -22.321 1.961 24.232 1.00 88.94 91 GLY A O 1
ATOM 687 N N . LEU A 1 92 ? -20.951 1.124 22.658 1.00 85.38 92 LEU A N 1
ATOM 688 C CA . LEU A 1 92 ? -19.814 0.899 23.545 1.00 85.38 92 LEU A CA 1
ATOM 689 C C . LEU A 1 92 ? -19.157 2.242 23.886 1.00 85.38 92 LEU A C 1
ATOM 691 O O . LEU A 1 92 ? -18.7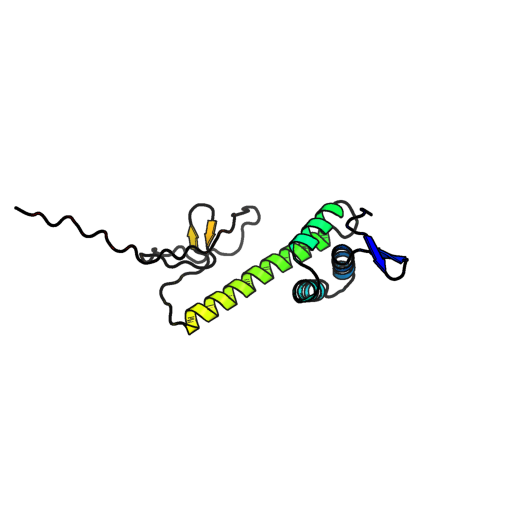21 2.991 23.008 1.00 85.38 92 LEU A O 1
ATOM 695 N N . ARG A 1 93 ? -19.101 2.556 25.182 1.00 82.56 93 ARG A N 1
ATOM 696 C CA . ARG A 1 93 ? -18.558 3.808 25.735 1.00 82.56 93 ARG A CA 1
ATOM 697 C C . ARG A 1 93 ? -17.295 3.542 26.552 1.00 82.56 93 ARG A C 1
ATOM 699 O O . ARG A 1 93 ? -16.988 2.399 26.870 1.00 82.56 93 ARG A O 1
ATOM 706 N N . GLY A 1 94 ? -16.587 4.612 26.907 1.00 83.75 94 GLY A N 1
ATOM 707 C CA . GLY A 1 94 ? -15.390 4.537 27.751 1.00 83.75 94 GLY A CA 1
ATOM 708 C C . GLY A 1 94 ? -14.126 4.095 27.014 1.00 83.75 94 GLY A C 1
ATOM 709 O O . GLY A 1 94 ? -13.118 3.842 27.665 1.00 83.75 94 GLY A O 1
ATOM 710 N N . TRP A 1 95 ? -14.163 4.012 25.681 1.00 85.94 95 TRP A N 1
ATOM 711 C CA . TRP A 1 95 ? -12.956 3.821 24.888 1.00 85.94 95 TRP A CA 1
ATOM 712 C C . TRP A 1 95 ? -12.213 5.142 24.672 1.00 85.94 95 TRP A C 1
ATOM 714 O O . TRP A 1 95 ? -12.817 6.216 24.631 1.00 85.94 95 TRP A O 1
ATOM 724 N N . VAL A 1 96 ? -10.898 5.043 24.502 1.00 84.06 96 VAL A N 1
ATOM 725 C CA . VAL A 1 96 ? -9.984 6.141 24.167 1.00 84.06 96 VAL A CA 1
ATOM 726 C C . VAL A 1 96 ? -9.081 5.718 23.008 1.00 84.06 96 VAL A C 1
ATOM 728 O O . VAL A 1 96 ? -8.769 4.536 22.871 1.00 84.06 96 VAL A O 1
ATOM 731 N N . THR A 1 97 ? -8.684 6.666 22.164 1.00 84.56 97 THR A N 1
ATOM 732 C CA . THR A 1 97 ? -7.776 6.456 21.019 1.00 84.56 97 THR A CA 1
ATOM 733 C C . THR A 1 97 ? -6.360 6.898 21.351 1.00 84.56 97 THR A C 1
ATOM 735 O O . THR A 1 97 ? -6.180 7.717 22.252 1.00 84.56 97 THR A O 1
ATOM 738 N N . ALA A 1 98 ? -5.373 6.400 20.599 1.00 80.81 98 ALA A N 1
ATOM 739 C CA . ALA A 1 98 ? -3.954 6.730 20.778 1.00 80.81 98 ALA A CA 1
ATOM 740 C C . ALA A 1 98 ? -3.491 6.560 22.240 1.00 80.81 98 ALA A C 1
ATOM 742 O O . ALA A 1 98 ? -2.853 7.433 22.830 1.00 80.81 98 ALA A O 1
ATOM 743 N N . PHE A 1 99 ? -3.881 5.443 22.860 1.00 81.38 99 PHE A N 1
ATOM 744 C CA . PHE A 1 99 ? -3.617 5.193 24.271 1.00 81.38 99 PHE A CA 1
ATOM 745 C C . PHE A 1 99 ? -2.199 4.639 24.462 1.00 81.38 99 PHE A C 1
ATOM 747 O O . PHE A 1 99 ? -1.902 3.558 23.942 1.00 81.38 99 PHE A O 1
ATOM 754 N N . PRO A 1 100 ? -1.323 5.322 25.220 1.00 78.38 100 PRO A N 1
ATOM 755 C CA . PRO A 1 100 ? 0.018 4.822 25.481 1.00 78.38 100 PRO A CA 1
ATOM 756 C C . PRO A 1 100 ? -0.037 3.610 26.420 1.00 78.38 100 PRO A C 1
ATOM 758 O O . PRO A 1 100 ? -0.604 3.671 27.511 1.00 78.38 100 PRO A O 1
ATOM 761 N N . PHE A 1 101 ? 0.590 2.508 26.015 1.00 78.25 101 PHE A N 1
ATOM 762 C CA . PHE A 1 101 ? 0.727 1.287 26.802 1.00 78.25 101 PHE A CA 1
ATOM 763 C C . PHE A 1 101 ? 2.162 0.760 26.712 1.00 78.25 101 PHE A C 1
ATOM 765 O O . PHE A 1 101 ? 2.548 0.116 25.737 1.00 78.25 101 PHE A O 1
ATOM 772 N N . GLN A 1 102 ? 2.954 1.019 27.756 1.00 83.00 102 GLN A N 1
ATOM 773 C CA . GLN A 1 102 ? 4.392 0.726 27.768 1.00 83.00 102 GLN A CA 1
ATOM 774 C C . GLN A 1 102 ? 5.086 1.348 26.537 1.00 83.00 102 GLN A C 1
ATOM 776 O O . GLN A 1 102 ? 4.984 2.555 26.326 1.00 83.00 102 GLN A O 1
ATOM 781 N N . ASP A 1 103 ? 5.757 0.537 25.717 1.00 78.75 103 ASP A N 1
ATOM 782 C CA . ASP A 1 103 ? 6.442 0.964 24.489 1.00 78.75 103 ASP A CA 1
ATOM 783 C C . ASP A 1 103 ? 5.532 1.009 23.249 1.00 78.75 103 ASP A C 1
ATOM 785 O O . ASP A 1 103 ? 6.009 1.230 22.132 1.00 78.75 103 ASP A O 1
ATOM 789 N N . TRP A 1 104 ? 4.232 0.782 23.436 1.00 69.44 104 TRP A N 1
ATOM 790 C CA . TRP A 1 104 ? 3.239 0.675 22.375 1.00 69.44 104 TRP A CA 1
ATOM 791 C C . TRP A 1 104 ? 2.217 1.804 22.476 1.00 69.44 104 TRP A C 1
ATOM 793 O O . TRP A 1 104 ? 1.897 2.292 23.558 1.00 69.44 104 TRP A O 1
ATOM 803 N N . GLU A 1 105 ? 1.655 2.187 21.338 1.00 77.62 105 GLU A N 1
ATOM 804 C CA . GLU A 1 105 ? 0.476 3.046 21.272 1.00 77.62 105 GLU A CA 1
ATOM 805 C C . GLU A 1 105 ? -0.680 2.217 20.717 1.00 77.62 105 GLU A C 1
ATOM 807 O O . GLU A 1 105 ? -0.586 1.655 19.622 1.00 77.62 105 GLU A O 1
ATOM 812 N N . LEU A 1 106 ? -1.748 2.092 21.505 1.00 78.38 106 LEU A N 1
ATOM 813 C CA . LEU A 1 106 ? -2.951 1.373 21.113 1.00 78.38 106 LEU A CA 1
ATOM 814 C C . LEU A 1 106 ? -3.875 2.320 20.349 1.00 78.38 106 LEU A C 1
ATOM 816 O O . LEU A 1 106 ? -4.252 3.377 20.858 1.00 78.38 106 LEU A O 1
ATOM 820 N N . ASP A 1 107 ? -4.313 1.900 19.163 1.00 76.88 107 ASP A N 1
ATOM 821 C CA . ASP A 1 107 ? -5.264 2.673 18.355 1.00 76.88 107 ASP A CA 1
ATOM 822 C C . ASP A 1 107 ? -6.611 2.865 19.087 1.00 76.88 107 ASP A C 1
ATOM 824 O O . ASP A 1 107 ? -7.276 3.883 18.914 1.00 76.88 107 ASP A O 1
ATOM 828 N N . CYS A 1 108 ? -7.001 1.915 19.948 1.00 82.81 108 CYS A N 1
ATOM 829 C CA . CYS A 1 108 ? -8.194 1.984 20.793 1.00 82.81 108 CYS A CA 1
ATOM 830 C C . CYS A 1 108 ? -8.011 1.165 22.085 1.00 82.81 108 CYS A C 1
ATOM 832 O O . CYS A 1 108 ? -7.571 0.016 22.027 1.00 82.81 108 CYS A O 1
ATOM 834 N N . ALA A 1 109 ? -8.405 1.714 23.238 1.00 84.44 109 ALA A N 1
ATOM 835 C CA . ALA A 1 109 ? -8.336 1.046 24.543 1.00 84.44 109 ALA A CA 1
ATOM 836 C C . ALA A 1 109 ? -9.566 1.336 25.420 1.00 84.44 109 ALA A C 1
ATOM 838 O O . ALA A 1 109 ? -10.151 2.410 25.319 1.00 84.44 109 ALA A O 1
ATOM 839 N N . PHE A 1 110 ? -9.919 0.405 26.316 1.00 84.06 110 PHE A N 1
ATOM 840 C CA . PHE A 1 110 ? -10.962 0.558 27.346 1.00 84.06 110 PHE A CA 1
ATOM 841 C C . PHE A 1 110 ? -10.321 0.558 28.745 1.00 84.06 110 PHE A C 1
ATOM 843 O O . PHE A 1 110 ? -10.209 -0.496 29.373 1.00 84.06 110 PHE A O 1
ATOM 850 N N . PRO A 1 111 ? -9.824 1.701 29.239 1.00 80.69 111 PRO A N 1
ATOM 851 C CA . PRO A 1 111 ? -9.143 1.745 30.524 1.00 80.69 111 PRO A CA 1
ATOM 852 C C . PRO A 1 111 ? -10.131 1.535 31.685 1.00 80.69 111 PRO A C 1
ATOM 854 O O . PRO A 1 111 ? -11.170 2.186 31.763 1.00 80.69 111 PRO A O 1
ATOM 857 N N . ALA A 1 112 ? -9.778 0.654 32.629 1.00 67.50 112 ALA A N 1
ATOM 858 C CA . ALA A 1 112 ? -10.599 0.342 33.809 1.00 67.50 112 ALA A CA 1
ATOM 859 C C . ALA A 1 112 ? -10.741 1.519 34.801 1.00 67.50 112 ALA A C 1
ATOM 861 O O . ALA A 1 112 ? -11.619 1.510 35.662 1.00 67.50 112 ALA A O 1
ATOM 862 N N 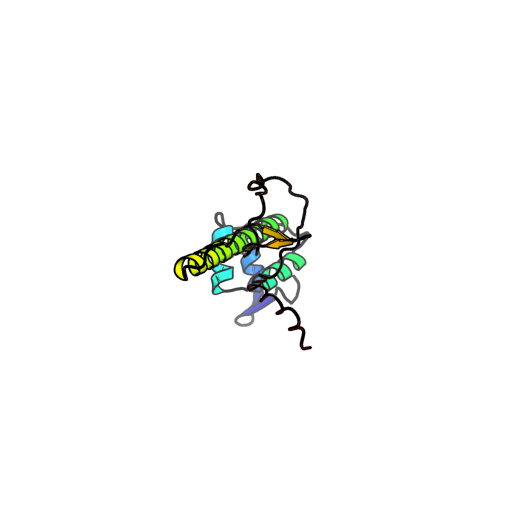. ARG A 1 113 ? -9.884 2.542 34.687 1.00 54.94 113 ARG A N 1
ATOM 863 C CA . ARG A 1 113 ? -9.990 3.825 35.396 1.00 54.94 113 ARG A CA 1
ATOM 864 C C . ARG A 1 113 ? -9.786 4.975 34.406 1.00 54.94 113 ARG A C 1
ATOM 866 O O . ARG A 1 113 ? -8.925 4.843 33.536 1.00 54.94 113 ARG A O 1
ATOM 873 N N . PRO A 1 114 ? -10.497 6.111 34.546 1.00 50.00 114 PRO A N 1
ATOM 874 C CA . PRO A 1 114 ? -10.163 7.323 33.807 1.00 50.00 114 PRO A CA 1
ATOM 875 C C . PRO A 1 114 ? -8.715 7.695 34.133 1.00 50.00 114 PRO A C 1
ATOM 877 O O . PRO A 1 114 ? -8.388 7.965 35.289 1.00 50.00 114 PRO A O 1
ATOM 880 N N . HIS A 1 115 ? -7.831 7.656 33.140 1.00 49.66 115 HIS A N 1
ATOM 881 C CA . HIS A 1 115 ? -6.505 8.229 33.310 1.00 49.66 115 HIS A CA 1
ATOM 882 C C . HIS A 1 115 ? -6.682 9.750 33.345 1.00 49.66 115 HIS A C 1
ATOM 884 O O . HIS A 1 115 ? -7.383 10.315 32.503 1.00 49.66 115 HIS A O 1
ATOM 890 N N . ALA A 1 116 ? -6.095 10.418 34.339 1.00 43.09 116 ALA A N 1
ATOM 891 C CA . ALA A 1 116 ? -5.951 11.867 34.285 1.00 43.09 116 ALA A CA 1
ATOM 892 C C . ALA A 1 116 ? -5.157 12.180 33.007 1.00 43.09 116 ALA A C 1
ATOM 894 O O . ALA A 1 116 ? -4.069 11.639 32.811 1.00 43.09 116 ALA A O 1
ATOM 895 N N . GLY A 1 117 ? -5.784 12.924 32.095 1.00 42.62 117 GLY A N 1
ATOM 896 C CA . GLY A 1 117 ? -5.402 12.991 30.690 1.00 42.62 117 GLY A CA 1
ATOM 897 C C . GLY A 1 117 ? -3.923 13.290 30.464 1.00 42.62 117 GLY A C 1
ATOM 898 O O . GLY A 1 117 ? -3.393 14.280 30.961 1.00 42.62 117 GLY A O 1
ATOM 899 N N . ALA A 1 118 ? -3.283 12.478 29.627 1.00 44.62 118 ALA A N 1
ATOM 900 C CA . ALA A 1 118 ? -2.241 13.018 28.774 1.00 44.62 118 ALA A CA 1
ATOM 901 C C . ALA A 1 118 ? -2.976 13.751 27.646 1.00 44.62 118 ALA A C 1
ATOM 903 O O . ALA A 1 118 ? -3.789 13.151 26.941 1.00 44.62 118 ALA A O 1
ATOM 904 N N . ALA A 1 119 ? -2.765 15.061 27.529 1.00 42.28 119 ALA A N 1
ATOM 905 C CA . ALA A 1 119 ? -3.281 15.841 26.410 1.00 42.28 119 ALA A CA 1
ATOM 906 C C . ALA A 1 119 ? -2.920 15.157 25.072 1.00 42.28 119 ALA A C 1
ATOM 908 O O . ALA A 1 119 ? -1.851 14.541 24.991 1.00 42.28 119 ALA A O 1
ATOM 909 N N . PRO A 1 120 ? -3.763 15.256 24.024 1.00 41.12 120 PRO A N 1
ATOM 910 C CA . PRO A 1 120 ? -3.407 14.749 22.704 1.00 41.12 120 PRO A CA 1
ATOM 911 C C . PRO A 1 120 ? -2.052 15.334 22.297 1.00 41.12 120 PRO A C 1
ATOM 913 O O . PRO A 1 120 ? -1.860 16.552 22.292 1.00 41.12 120 PRO A O 1
ATOM 916 N N . ARG A 1 121 ? -1.084 14.453 22.031 1.00 40.56 121 ARG A N 1
ATOM 917 C CA . ARG A 1 121 ? 0.284 14.847 21.699 1.00 40.56 121 ARG A CA 1
ATOM 918 C C . ARG A 1 121 ? 0.256 15.592 20.364 1.00 40.56 121 ARG A C 1
ATOM 920 O O . ARG A 1 121 ? -0.235 15.062 19.370 1.00 40.56 121 ARG A O 1
ATOM 927 N N . ALA A 1 122 ? 0.767 16.822 20.349 1.00 37.16 122 ALA A N 1
ATOM 928 C CA . ALA A 1 122 ? 0.997 17.554 19.111 1.00 37.16 122 ALA A CA 1
ATOM 929 C C . ALA A 1 122 ? 1.929 16.733 18.201 1.00 37.16 122 ALA A C 1
ATOM 931 O O . ALA A 1 122 ? 2.915 16.156 18.665 1.00 37.16 122 ALA A O 1
ATOM 932 N N . ALA A 1 123 ? 1.582 16.649 16.918 1.00 40.97 123 ALA A N 1
ATOM 933 C CA . ALA A 1 123 ? 2.351 15.932 15.911 1.00 40.97 123 ALA A CA 1
ATOM 934 C C . ALA A 1 123 ? 3.788 16.483 15.831 1.00 40.97 123 ALA A C 1
ATOM 936 O O . ALA A 1 123 ? 3.970 17.673 15.583 1.00 40.97 123 ALA A O 1
ATOM 937 N N . GLY A 1 124 ? 4.797 15.625 16.018 1.00 40.09 124 GLY A N 1
ATOM 938 C CA . GLY A 1 124 ? 6.197 15.988 15.773 1.00 40.09 124 GLY A CA 1
ATOM 939 C C . GLY A 1 124 ? 7.217 15.262 16.648 1.00 40.09 124 GLY A C 1
ATOM 940 O O . GLY A 1 124 ? 7.695 15.827 17.622 1.00 40.09 124 GLY A O 1
ATOM 941 N N . ASP A 1 125 ? 7.570 14.029 16.282 1.00 38.12 125 ASP A N 1
ATOM 942 C CA . ASP A 1 125 ? 8.901 13.451 16.537 1.00 38.12 125 ASP A CA 1
ATOM 943 C C . ASP A 1 125 ? 9.140 12.321 15.512 1.00 38.12 125 ASP A C 1
ATOM 945 O O . ASP A 1 125 ? 8.456 11.296 15.589 1.00 38.12 125 ASP A O 1
ATOM 949 N N . PRO A 1 126 ? 10.010 12.515 14.503 1.00 42.38 126 PRO A N 1
ATOM 950 C CA . PRO A 1 126 ? 10.178 11.572 13.399 1.00 42.38 126 PRO A CA 1
ATOM 951 C C . PRO A 1 126 ? 10.997 10.312 13.739 1.00 42.38 126 PRO A C 1
ATOM 953 O O . PRO A 1 126 ? 10.992 9.384 12.934 1.00 42.38 126 PRO A O 1
ATOM 956 N N . ASP A 1 127 ? 11.653 10.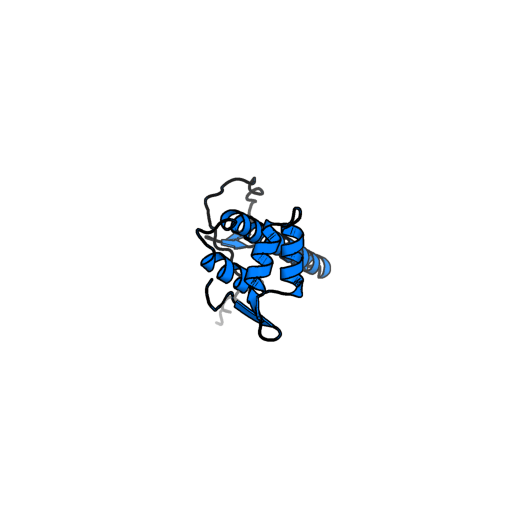226 14.905 1.00 39.59 127 ASP A N 1
ATOM 957 C CA . ASP A 1 127 ? 12.669 9.183 15.147 1.00 39.59 127 ASP A CA 1
ATOM 958 C C . ASP A 1 127 ? 12.236 8.030 16.072 1.00 39.59 127 ASP A C 1
ATOM 960 O O . ASP A 1 127 ? 12.994 7.076 16.284 1.00 39.59 127 ASP A O 1
ATOM 964 N N . ARG A 1 128 ? 10.996 8.021 16.582 1.00 42.97 128 ARG A N 1
ATOM 965 C CA . ARG A 1 128 ? 10.511 6.928 17.444 1.00 42.97 128 ARG A CA 1
ATOM 966 C C . ARG A 1 128 ? 9.668 5.923 16.660 1.00 42.97 128 ARG A C 1
ATOM 968 O O . ARG A 1 128 ? 8.461 6.080 16.507 1.00 42.97 128 ARG A O 1
ATOM 975 N N . HIS A 1 129 ? 10.296 4.828 16.232 1.00 43.84 129 HIS A N 1
ATOM 976 C CA . HIS A 1 129 ? 9.610 3.641 15.708 1.00 43.84 129 HIS A CA 1
ATOM 977 C C . HIS A 1 129 ? 8.923 2.883 16.859 1.00 43.84 129 HIS A C 1
ATOM 979 O O . HIS A 1 129 ? 9.361 1.807 17.269 1.00 43.84 129 HIS A O 1
ATOM 985 N N . GLY A 1 130 ? 7.871 3.478 17.428 1.00 43.22 130 GLY A N 1
ATOM 986 C CA . GLY A 1 130 ? 6.988 2.811 18.377 1.00 43.22 130 GLY A CA 1
ATOM 987 C C . GLY A 1 130 ? 6.383 1.593 17.697 1.00 43.22 130 GLY A C 1
ATOM 988 O O . GLY A 1 130 ? 5.754 1.701 16.642 1.00 43.22 130 GLY A O 1
ATOM 989 N N . ARG A 1 131 ? 6.622 0.409 18.257 1.00 43.97 131 ARG A N 1
ATOM 990 C CA . ARG A 1 131 ? 5.986 -0.798 17.744 1.00 43.97 131 ARG A CA 1
ATOM 991 C C . ARG A 1 131 ? 4.479 -0.635 18.000 1.00 43.97 131 ARG A C 1
ATOM 993 O O . ARG A 1 131 ? 4.084 -0.168 19.065 1.00 43.97 131 ARG A O 1
ATOM 1000 N N . SER A 1 132 ? 3.640 -0.946 17.011 1.00 46.19 132 SER A N 1
ATOM 1001 C CA . SER A 1 132 ? 2.177 -0.853 17.125 1.00 46.19 132 SER A CA 1
ATOM 1002 C C . SER A 1 132 ? 1.591 -2.259 17.228 1.00 46.19 132 SER A C 1
ATOM 1004 O O . SER A 1 132 ? 1.968 -3.160 16.474 1.00 46.19 132 SER A O 1
ATOM 1006 N N . GLY A 1 133 ? 0.782 -2.471 18.264 1.00 41.91 133 GLY A N 1
ATOM 1007 C CA . GLY A 1 133 ? 0.491 -3.776 18.842 1.00 41.91 133 GLY A CA 1
ATOM 1008 C C . GLY A 1 133 ? -1.005 -4.016 18.959 1.00 41.91 133 GLY A C 1
ATOM 1009 O O . GLY A 1 133 ? -1.804 -3.087 19.023 1.00 41.91 133 GLY A O 1
ATOM 1010 N N . MET A 1 134 ? -1.345 -5.301 18.955 1.00 39.00 134 MET A N 1
ATOM 1011 C CA . MET A 1 134 ? -2.681 -5.892 18.976 1.00 39.00 134 MET A CA 1
ATOM 1012 C C . MET A 1 134 ? -3.668 -5.189 19.924 1.00 39.00 134 MET A C 1
ATOM 1014 O O . MET A 1 134 ? -3.355 -4.934 21.087 1.00 39.00 134 MET A O 1
ATOM 1018 N N . ILE A 1 135 ? -4.892 -4.958 19.433 1.00 43.75 135 ILE A N 1
ATOM 1019 C CA . ILE A 1 135 ? -6.034 -4.493 20.230 1.00 43.75 135 ILE A CA 1
ATOM 1020 C C . ILE A 1 135 ? -6.270 -5.507 21.356 1.00 43.75 135 ILE A C 1
ATOM 1022 O O . ILE A 1 135 ? -6.819 -6.583 21.125 1.00 43.75 135 ILE A O 1
ATOM 1026 N N . THR A 1 136 ? -5.853 -5.174 22.575 1.00 43.25 136 THR A N 1
ATOM 1027 C CA . THR A 1 136 ? -6.222 -5.939 23.768 1.00 43.25 136 THR A CA 1
ATOM 1028 C C . THR A 1 136 ? -7.465 -5.302 24.367 1.00 43.25 136 THR A C 1
ATOM 1030 O O . THR A 1 136 ? -7.406 -4.233 24.974 1.00 43.25 136 THR A O 1
ATOM 1033 N N . VAL A 1 137 ? -8.611 -5.960 24.197 1.00 39.56 137 VAL A N 1
ATOM 1034 C CA . VAL A 1 137 ? -9.806 -5.660 24.988 1.00 39.56 137 VAL A CA 1
ATOM 1035 C C . VAL A 1 137 ? -9.592 -6.296 26.362 1.00 39.56 137 VAL A C 1
ATOM 1037 O O . VAL A 1 137 ? -9.897 -7.470 26.558 1.00 39.56 137 VAL A O 1
ATOM 1040 N N . CYS A 1 138 ? -9.034 -5.550 27.318 1.00 34.12 138 CYS A N 1
ATOM 1041 C CA . CYS A 1 138 ? -9.147 -5.941 28.722 1.00 34.12 138 CYS A CA 1
ATOM 1042 C C . CYS A 1 138 ? -10.621 -5.805 29.109 1.00 34.12 138 CYS A C 1
ATOM 1044 O O . CYS A 1 138 ? -11.122 -4.697 29.295 1.00 34.12 138 CYS A O 1
ATOM 1046 N N . GLY A 1 139 ? -11.328 -6.935 29.182 1.00 31.97 139 GLY A N 1
ATOM 1047 C CA . GLY A 1 139 ? -12.640 -6.985 29.817 1.00 31.97 139 GLY A CA 1
ATOM 1048 C C . GLY A 1 139 ? -12.555 -6.512 31.275 1.00 31.97 139 GLY A C 1
ATOM 1049 O O . GLY A 1 139 ? -11.457 -6.464 31.842 1.00 31.97 139 GLY A O 1
ATOM 1050 N N . PRO A 1 140 ? -13.687 -6.148 31.903 1.00 31.67 140 PRO A N 1
ATOM 1051 C CA . PRO A 1 140 ? -13.694 -5.821 33.321 1.00 31.67 140 PRO A CA 1
ATOM 1052 C C . PRO A 1 140 ? -13.092 -7.000 34.090 1.00 31.67 140 PRO A C 1
ATOM 1054 O O . PRO A 1 140 ? -13.566 -8.131 33.968 1.00 31.67 140 PRO A O 1
ATOM 1057 N N . GLN A 1 141 ? -12.026 -6.745 34.850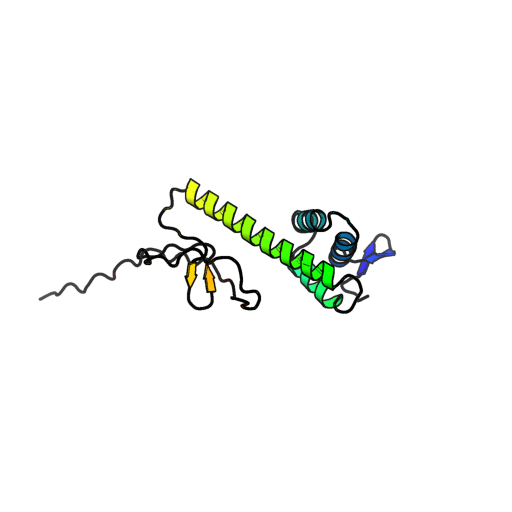 1.00 37.00 141 GLN A N 1
ATOM 1058 C CA . GLN A 1 141 ? -11.544 -7.705 35.831 1.00 37.00 141 GLN A CA 1
ATOM 1059 C C . GLN A 1 141 ? -12.704 -7.941 36.796 1.00 37.00 141 GLN A C 1
ATOM 1061 O O . GLN A 1 141 ? -13.081 -7.037 37.543 1.00 37.00 141 GLN A O 1
ATOM 1066 N N . VAL A 1 142 ? -13.320 -9.122 36.723 1.00 31.30 142 VAL A N 1
ATOM 1067 C CA . VAL A 1 142 ? -14.231 -9.584 37.767 1.00 31.30 142 VAL A CA 1
ATOM 1068 C C . VAL A 1 142 ? -13.401 -9.557 39.049 1.00 31.30 142 VAL A C 1
ATOM 1070 O O . VAL A 1 142 ? -12.364 -10.224 39.077 1.00 31.30 142 VAL A O 1
ATOM 1073 N N . PRO A 1 143 ? -13.755 -8.754 40.068 1.00 34.28 143 PRO A N 1
ATOM 1074 C CA . PRO A 1 143 ? -13.024 -8.792 41.318 1.00 34.28 143 PRO A CA 1
ATOM 1075 C C . PRO A 1 143 ? -13.156 -10.207 41.870 1.00 34.28 143 PRO A C 1
ATOM 1077 O O . PRO A 1 143 ? -14.265 -10.698 42.084 1.00 34.28 143 PRO A O 1
ATOM 1080 N N . GLU A 1 144 ? -12.012 -10.865 42.027 1.00 36.19 144 GLU A N 1
ATOM 1081 C CA . GLU A 1 144 ? -11.883 -12.133 42.725 1.00 36.19 144 GLU A CA 1
ATOM 1082 C C . GLU A 1 144 ? -12.547 -11.962 44.092 1.00 36.19 144 GLU A C 1
ATOM 1084 O O . GLU A 1 144 ? -12.132 -11.149 44.921 1.00 36.19 144 GLU A O 1
ATOM 1089 N N . SER A 1 145 ? -13.682 -12.634 44.263 1.00 38.06 145 SER A N 1
ATOM 1090 C CA . SER A 1 145 ? -14.466 -12.609 45.488 1.00 38.06 145 SER A CA 1
ATOM 1091 C C . SER A 1 145 ? -13.573 -13.021 46.653 1.00 38.06 145 SER A C 1
ATOM 1093 O O . SER A 1 145 ? -13.017 -14.119 46.654 1.00 38.06 145 SER A O 1
ATOM 1095 N N . ALA A 1 146 ? -13.443 -12.115 47.625 1.00 38.44 146 ALA A N 1
ATOM 1096 C CA . ALA A 1 146 ? -12.724 -12.332 48.870 1.00 38.44 146 ALA A CA 1
ATOM 1097 C C . ALA A 1 146 ? -13.158 -13.654 49.537 1.00 38.44 146 ALA A C 1
ATOM 1099 O O . ALA A 1 146 ? -14.338 -14.017 49.451 1.00 38.44 146 ALA A O 1
ATOM 1100 N N . PRO A 1 147 ? -12.243 -14.370 50.216 1.00 35.41 147 PRO A N 1
ATOM 1101 C CA . PRO A 1 147 ? -12.592 -15.600 50.905 1.00 35.41 147 PRO A CA 1
ATOM 1102 C C . PRO A 1 147 ? -13.653 -15.307 51.970 1.00 35.41 147 PRO A C 1
ATOM 1104 O O . PRO A 1 147 ? -13.450 -14.497 52.873 1.00 35.41 147 PRO A O 1
ATOM 1107 N N . VAL A 1 148 ? -14.802 -15.974 51.838 1.00 45.62 148 VAL A N 1
ATOM 1108 C CA . VAL A 1 148 ? -15.793 -16.088 52.907 1.00 45.62 148 VAL A CA 1
ATOM 1109 C C . VAL A 1 148 ? -15.123 -16.827 54.058 1.00 45.62 148 VAL A C 1
ATOM 1111 O O . VAL A 1 148 ? -14.854 -18.025 53.969 1.00 45.62 148 VAL A O 1
ATOM 1114 N N . ASP A 1 149 ? -14.849 -16.081 55.121 1.00 41.12 149 ASP A N 1
ATOM 1115 C CA . ASP A 1 149 ? -14.463 -16.595 56.426 1.00 41.12 149 ASP A CA 1
ATOM 1116 C C . ASP A 1 149 ? -15.596 -17.495 56.947 1.00 41.12 149 ASP A C 1
ATOM 1118 O O . ASP A 1 149 ? -16.706 -17.031 57.231 1.00 41.12 149 ASP A O 1
ATOM 1122 N N . ARG A 1 150 ? -15.347 -18.807 56.992 1.00 42.34 150 ARG A N 1
ATOM 1123 C CA . ARG A 1 150 ? -16.211 -19.758 57.692 1.00 42.34 150 ARG A CA 1
ATOM 1124 C C . ARG A 1 150 ? -15.543 -20.091 59.017 1.00 42.34 150 ARG A C 1
ATOM 1126 O O . ARG A 1 150 ? -14.518 -20.768 59.035 1.00 42.34 150 ARG A O 1
ATOM 1133 N N . ARG A 1 151 ? -16.164 -19.599 60.089 1.00 43.88 151 ARG A N 1
ATOM 1134 C CA . ARG A 1 151 ? -16.033 -20.149 61.441 1.00 43.88 151 ARG A CA 1
ATOM 1135 C C . ARG A 1 151 ? -16.362 -21.637 61.470 1.00 43.88 151 ARG A C 1
ATOM 1137 O O . ARG A 1 151 ? -17.230 -22.057 60.668 1.00 43.88 151 ARG A O 1
#

Foldseek 3Di:
DDPLQWDADPNDIDGDPLLVLQVVLLVDPNSLVSNLVCCVPPDPLVSNVVSLVVCPPHPSSVVSVVSSVVSVVVVLVVVLVVVVVVCVVVVNDQKDAQPDDPLETERIERDPDPDPDPPDDDDDDPPRPRPYDDDDHPDPDPPPDDDDDDD

pLDDT: mean 76.27, std 21.99, range [31.3, 97.56]

Radius of gyration: 22.59 Å; chains: 1; bounding box: 43×38×85 Å

Organism: Pseudonocardia oroxyli (NCBI:txid366584)

Sequence (151 aa):
MPAADRAEVRHLTVTARARTVLDTAVLLPDGAAFLDRALQRHVRFPQLVSAHSRMLGRHGSAEVGRLLAAAADGTRAKSERILLGLLRQAGLRGWVTAFPFQDWELDCAFPARPHAGAAPRAAGDPDRHGRSGMITVCGPQVPESAPVDRR

Secondary structure (DSSP, 8-state):
--GGGEEEETTEEEE-HHHHHHHHHHHSTTHHHHHHHHHHHT--HHHHHHHHHHHTTSTTHHHHHHHHHHHHHHHHHHHHHHHHHHHHHTT--S-EEEEEETTEEEEEE--SS-PPPPPPPPS--TT---B-------------PPP----